Protein AF-A0AAU0H360-F1 (afdb_monomer)

Secondary structure (DSSP, 8-state):
---PPP--------------TTTT--EEEEEEETTEEEEEESSS-EEEE-HHHH-HHHHHHHHHHHHHHHHH-PPB----B---EEETTEEEEEEES---BPP-

Radius of gyration: 20.14 Å; Cα contacts (8 Å, |Δi|>4): 182; chains: 1; bounding box: 38×68×49 Å

Solvent-accessible surface area (backbone atoms only — not comparable to full-atom values): 6222 Å² total; per-residue (Å²): 139,85,83,83,78,85,83,82,73,84,82,78,81,79,77,74,80,79,74,62,58,39,46,74,27,40,49,73,47,76,50,76,54,87,78,26,40,39,36,34,35,73,80,57,42,48,33,27,39,46,26,96,79,58,36,64,76,50,41,55,53,41,50,53,49,50,52,48,26,44,77,67,67,43,37,28,21,65,42,53,77,50,76,64,38,73,55,95,94,41,73,67,29,26,34,38,83,47,71,42,71,49,82,132

Mean predicted aligned error: 8.52 Å

Nearest PDB structures (foldseek):
  8qcf-assembly1_I  TM=3.426E-01  e=6.847E-01  Saccharomyces cerevisiae
  6stk-assembly1_A  TM=3.696E-01  e=7.839E+00  Homo sapiens
  1cm9-assembly1_B  TM=2.894E-01  e=8.332E+00  Human gammaherpesvirus 8

pLDDT: mean 86.32, std 14.67, range [42.53, 98.25]

Foldseek 3Di:
DDDDDDDDDPDPPPPDPPPLQFAQWAWADWDDDPLKIWTQTDPNGIAIEDCVVQPNVQRVVQSVQSVVRNVVVFGKHGWDWDFWDDDPNDGRHTYTNDIDGDDD

Sequence (104 aa):
MKILKPLIIPMLLITSPSSFAGNNDLVKEVYSCGDDVIITMKDAGKVVIIQSQVGQVRTDRMTSIALTLLVSGKRTGYFNAGTPVNRCGVTGLVPITVLSIKAD

Structure (mmCIF, N/CA/C/O backbone):
data_AF-A0AAU0H360-F1
#
_entry.id   AF-A0AAU0H360-F1
#
loop_
_atom_site.group_PDB
_atom_site.id
_atom_site.type_symbol
_atom_site.label_atom_id
_atom_site.label_alt_id
_atom_site.label_comp_id
_atom_site.label_asym_id
_atom_site.label_entity_id
_atom_site.label_seq_id
_atom_site.pdbx_PDB_ins_code
_atom_site.Cartn_x
_atom_site.Cartn_y
_atom_site.Cartn_z
_atom_site.occupancy
_atom_site.B_iso_or_equiv
_atom_site.auth_seq_id
_atom_site.auth_comp_id
_atom_site.auth_asym_id
_atom_site.auth_atom_id
_atom_site.pdbx_PDB_model_num
ATOM 1 N N . MET A 1 1 ? 23.851 56.158 -35.397 1.00 42.53 1 MET A N 1
ATOM 2 C CA . MET A 1 1 ? 22.866 55.062 -35.545 1.00 42.53 1 MET A CA 1
ATOM 3 C C . MET A 1 1 ? 23.306 53.885 -34.687 1.00 42.53 1 MET A C 1
ATOM 5 O O . MET A 1 1 ? 24.394 53.375 -34.906 1.00 42.53 1 MET A O 1
ATOM 9 N N . LYS A 1 2 ? 22.524 53.523 -33.661 1.00 45.75 2 LYS A N 1
ATOM 10 C CA . LYS A 1 2 ? 22.790 52.393 -32.753 1.00 45.75 2 LYS A CA 1
ATOM 11 C C . LYS A 1 2 ? 21.938 51.207 -33.209 1.00 45.75 2 LYS A C 1
ATOM 13 O O . LYS A 1 2 ? 20.720 51.336 -33.248 1.00 45.75 2 LYS A O 1
ATOM 18 N N . ILE A 1 3 ? 22.562 50.089 -33.568 1.00 56.25 3 ILE A N 1
ATOM 19 C CA . ILE A 1 3 ? 21.863 48.856 -33.955 1.00 56.25 3 ILE A CA 1
ATOM 20 C C . ILE A 1 3 ? 21.775 47.982 -32.699 1.00 56.25 3 ILE A C 1
ATOM 22 O O . ILE A 1 3 ? 22.781 47.423 -32.262 1.00 56.25 3 ILE A O 1
ATOM 26 N N . LEU A 1 4 ? 20.592 47.926 -32.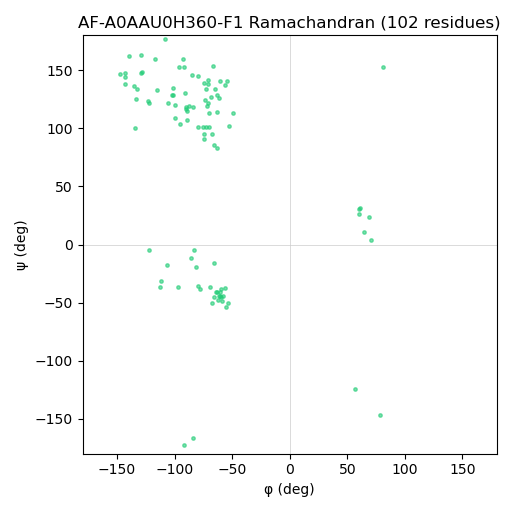076 1.00 54.34 4 LEU A N 1
ATOM 27 C CA . LEU A 1 4 ? 20.313 47.011 -30.967 1.00 54.34 4 LEU A CA 1
ATOM 28 C C . LEU A 1 4 ? 20.225 45.578 -31.506 1.00 54.34 4 LEU A C 1
ATOM 30 O O . LEU A 1 4 ? 19.411 45.278 -32.375 1.00 54.34 4 LEU A O 1
ATOM 34 N N . LYS A 1 5 ? 21.077 44.701 -30.977 1.00 62.84 5 LYS A N 1
ATOM 35 C CA . LYS A 1 5 ? 21.137 43.275 -31.306 1.00 62.84 5 LYS A CA 1
ATOM 36 C C . LYS A 1 5 ? 20.152 42.527 -30.391 1.00 62.84 5 LYS A C 1
ATOM 38 O O . LYS A 1 5 ? 20.325 42.613 -29.174 1.00 62.84 5 LYS A O 1
ATOM 43 N N . PRO A 1 6 ? 19.125 41.832 -30.912 1.00 60.00 6 PRO A N 1
ATOM 44 C CA . PRO A 1 6 ? 18.188 41.099 -30.069 1.00 60.00 6 PRO A CA 1
ATOM 45 C C . PRO A 1 6 ? 18.873 39.853 -29.496 1.00 60.00 6 PRO A C 1
ATOM 47 O O . PRO A 1 6 ? 19.350 38.984 -30.227 1.00 60.00 6 PRO A O 1
ATOM 50 N N . LEU A 1 7 ? 18.950 39.806 -28.168 1.00 64.38 7 LEU A N 1
ATOM 51 C CA . LEU A 1 7 ? 19.455 38.683 -27.389 1.00 64.38 7 LEU A CA 1
ATOM 52 C C . LEU A 1 7 ? 18.391 37.572 -27.394 1.00 64.38 7 LEU A C 1
ATOM 54 O O . LEU A 1 7 ? 17.395 37.655 -26.680 1.00 64.38 7 LEU A O 1
ATOM 58 N N . ILE A 1 8 ? 18.583 36.550 -28.227 1.00 70.69 8 ILE A N 1
ATOM 59 C CA . ILE A 1 8 ? 17.732 35.356 -28.259 1.00 70.69 8 ILE A CA 1
ATOM 60 C C . ILE A 1 8 ? 18.170 34.455 -27.098 1.00 70.69 8 ILE A C 1
ATOM 62 O O . ILE A 1 8 ? 19.196 33.784 -27.181 1.00 70.69 8 ILE A O 1
ATOM 66 N N . ILE A 1 9 ? 17.419 34.481 -25.996 1.00 72.50 9 ILE A N 1
ATOM 67 C CA . ILE A 1 9 ? 17.603 33.564 -24.865 1.00 72.50 9 ILE A CA 1
ATOM 68 C C . ILE A 1 9 ? 16.852 32.265 -25.197 1.00 72.50 9 ILE A C 1
ATOM 70 O O . ILE A 1 9 ? 15.632 32.310 -25.375 1.00 72.50 9 ILE A O 1
ATOM 74 N N . PRO A 1 10 ? 17.533 31.110 -25.294 1.00 66.94 10 PRO A N 1
ATOM 75 C CA . PRO A 1 10 ? 16.868 29.839 -25.531 1.00 66.94 10 PRO A CA 1
ATOM 76 C C . PRO A 1 10 ? 16.085 29.442 -24.274 1.00 66.94 10 PRO A C 1
ATOM 78 O O . PRO A 1 10 ? 16.655 29.170 -23.218 1.00 66.94 10 PRO A O 1
ATOM 81 N N . MET A 1 11 ? 14.757 29.439 -24.389 1.00 71.31 11 MET A N 1
ATOM 82 C CA . MET A 1 11 ? 13.838 29.000 -23.343 1.00 71.31 11 MET A CA 1
ATOM 83 C C . MET A 1 11 ? 13.886 27.470 -23.261 1.00 71.31 11 MET A C 1
ATOM 85 O O . MET A 1 11 ? 13.247 26.765 -24.039 1.00 71.31 11 MET A O 1
ATOM 89 N N . LEU A 1 12 ? 14.711 26.958 -22.348 1.00 68.31 12 LEU A N 1
ATOM 90 C CA . LEU A 1 12 ? 14.826 25.533 -22.058 1.00 68.31 12 LEU A CA 1
ATOM 91 C C . LEU A 1 12 ? 13.535 25.078 -21.351 1.00 68.31 12 LEU A C 1
ATOM 93 O O . LEU A 1 12 ? 13.338 25.342 -20.166 1.00 68.31 12 LEU A O 1
ATOM 97 N N . LEU A 1 13 ? 12.623 24.440 -22.090 1.00 64.81 13 LEU A N 1
ATOM 98 C CA . LEU A 1 13 ? 11.436 23.788 -21.532 1.00 64.81 13 LEU A CA 1
ATOM 99 C C . LEU A 1 13 ? 11.879 22.579 -20.702 1.00 64.81 13 LEU A C 1
ATOM 101 O O . LEU A 1 13 ? 12.104 21.491 -21.225 1.00 64.81 13 LEU A O 1
ATOM 105 N N . ILE A 1 14 ? 12.020 22.780 -19.393 1.00 69.88 14 ILE A N 1
ATOM 106 C CA . ILE A 1 14 ? 12.229 21.699 -18.432 1.00 69.88 14 ILE A CA 1
ATOM 107 C C . ILE A 1 14 ? 10.883 20.985 -18.268 1.00 69.88 14 ILE A C 1
ATOM 109 O O . ILE A 1 14 ? 10.055 21.370 -17.445 1.00 69.88 14 ILE A O 1
ATOM 113 N N . THR A 1 15 ? 10.634 19.956 -19.076 1.00 61.94 15 THR A N 1
ATOM 114 C CA . THR A 1 15 ? 9.518 19.034 -18.845 1.00 61.94 15 THR A CA 1
ATOM 115 C C . THR A 1 15 ? 9.874 18.159 -17.651 1.00 61.94 15 THR A C 1
ATOM 117 O O . THR A 1 15 ? 10.667 17.224 -17.770 1.00 61.94 15 THR A O 1
ATOM 120 N N . SER A 1 16 ? 9.329 18.474 -16.478 1.00 53.53 16 SER A N 1
ATOM 121 C CA . SER A 1 16 ? 9.432 17.595 -15.316 1.00 53.53 16 SER A CA 1
ATOM 122 C C . SER A 1 16 ? 8.745 16.267 -15.653 1.00 53.53 16 SER A C 1
ATOM 124 O O . SER A 1 16 ? 7.583 16.296 -16.067 1.00 53.53 16 SER A O 1
ATOM 126 N N . PRO A 1 17 ? 9.405 15.105 -15.502 1.00 53.84 17 PRO A N 1
ATOM 127 C CA . PRO A 1 17 ? 8.708 13.839 -15.637 1.00 53.84 17 PRO A CA 1
ATOM 128 C C . PRO A 1 17 ? 7.653 13.780 -14.532 1.00 53.84 17 PRO A C 1
ATOM 130 O O . PRO A 1 17 ? 7.983 13.740 -13.345 1.00 53.84 17 PRO A O 1
ATOM 133 N N . SER A 1 18 ? 6.376 13.787 -14.915 1.00 52.06 18 SER A N 1
ATOM 134 C CA . SER A 1 18 ? 5.303 13.327 -14.046 1.00 52.06 18 SER A CA 1
ATOM 135 C C . SER A 1 18 ? 5.532 11.837 -13.838 1.00 52.06 18 SER A C 1
ATOM 137 O O . SER A 1 18 ? 5.038 10.989 -14.579 1.00 52.06 18 SER A O 1
ATOM 139 N N . SER A 1 19 ? 6.366 11.516 -12.851 1.00 53.00 19 SER A N 1
ATOM 140 C CA . SER A 1 19 ? 6.419 10.186 -12.273 1.00 53.00 19 SER A CA 1
ATOM 141 C C . SER A 1 19 ? 4.986 9.856 -11.870 1.00 53.00 19 SER A C 1
ATOM 143 O O . SER A 1 19 ? 4.456 10.402 -10.902 1.00 53.00 19 SER A O 1
ATOM 145 N N . PHE A 1 20 ? 4.319 9.037 -12.684 1.00 58.16 20 PHE A N 1
ATOM 146 C CA . PHE A 1 20 ? 3.103 8.342 -12.302 1.00 58.16 20 PHE A CA 1
ATOM 147 C C . PHE A 1 20 ? 3.520 7.425 -11.165 1.00 58.16 20 PHE A C 1
ATOM 149 O O . PHE A 1 20 ? 3.881 6.274 -11.414 1.00 58.16 20 PHE A O 1
ATOM 156 N N . ALA A 1 21 ? 3.576 7.978 -9.952 1.00 61.06 21 ALA A N 1
ATOM 157 C CA . ALA A 1 21 ? 3.987 7.259 -8.767 1.00 61.06 21 ALA A CA 1
ATOM 158 C C . ALA A 1 21 ? 3.190 5.953 -8.760 1.00 61.06 21 ALA A C 1
ATOM 160 O O . ALA A 1 21 ? 1.964 5.964 -8.784 1.00 61.06 21 ALA A O 1
ATOM 161 N N . GLY A 1 22 ? 3.920 4.855 -8.930 1.00 67.56 22 GLY A N 1
ATOM 162 C CA . GLY A 1 22 ? 3.479 3.472 -8.869 1.00 67.56 22 GLY A CA 1
ATOM 163 C C . GLY A 1 22 ? 2.405 2.996 -9.846 1.00 67.56 22 GLY A C 1
ATOM 164 O O . GLY A 1 22 ? 1.750 2.008 -9.533 1.00 67.56 22 GLY A O 1
ATOM 165 N N . ASN A 1 23 ? 2.241 3.589 -11.035 1.00 85.19 23 ASN A N 1
ATOM 166 C CA . ASN A 1 23 ? 1.625 2.845 -12.145 1.00 85.19 23 ASN A CA 1
ATOM 167 C C . ASN A 1 23 ? 2.640 1.835 -12.702 1.00 85.19 23 ASN A C 1
ATOM 169 O O . ASN A 1 23 ? 3.803 2.181 -12.902 1.00 85.19 23 ASN A O 1
ATOM 173 N N . ASN A 1 24 ? 2.197 0.616 -13.021 1.00 90.94 24 ASN A N 1
ATOM 174 C CA . ASN A 1 24 ? 3.052 -0.458 -13.528 1.00 90.94 24 ASN A CA 1
ATOM 175 C C . ASN A 1 24 ? 4.162 -0.882 -12.539 1.00 90.94 24 ASN A C 1
ATOM 177 O O . ASN A 1 24 ? 5.228 -1.319 -12.973 1.00 90.94 24 ASN A O 1
ATOM 181 N N . ASP A 1 25 ? 3.915 -0.789 -11.234 1.00 92.44 25 ASP A N 1
ATOM 182 C CA . ASP A 1 25 ? 4.854 -1.143 -10.161 1.00 92.44 25 ASP A CA 1
ATOM 183 C C . ASP A 1 25 ? 4.414 -2.441 -9.451 1.00 92.44 25 ASP A C 1
ATOM 185 O O . ASP A 1 25 ? 3.391 -3.036 -9.792 1.00 92.44 25 ASP A O 1
ATOM 189 N N . LEU A 1 26 ? 5.205 -2.932 -8.499 1.00 94.75 26 LEU A N 1
ATOM 190 C CA . LEU A 1 26 ? 4.943 -4.130 -7.710 1.00 94.75 26 LEU A CA 1
ATOM 191 C C . LEU A 1 26 ? 4.760 -3.773 -6.238 1.00 94.75 26 LEU A C 1
ATOM 193 O O . LEU A 1 26 ? 5.605 -3.100 -5.649 1.00 94.75 26 LEU A O 1
ATOM 197 N N . VAL A 1 27 ? 3.711 -4.320 -5.626 1.00 96.38 27 VAL A N 1
ATOM 198 C CA . VAL A 1 27 ? 3.528 -4.274 -4.172 1.00 96.38 27 VAL A CA 1
ATOM 199 C C . VAL A 1 27 ? 4.526 -5.227 -3.510 1.00 96.38 27 VAL A C 1
ATOM 201 O O . VAL A 1 27 ? 4.699 -6.365 -3.949 1.00 96.38 27 VAL A O 1
ATOM 204 N N . LYS A 1 28 ? 5.203 -4.755 -2.461 1.00 97.69 28 LYS A N 1
ATOM 205 C CA . LYS A 1 28 ? 6.187 -5.516 -1.677 1.00 97.69 28 LYS A CA 1
ATOM 206 C C . LYS A 1 28 ? 5.728 -5.798 -0.261 1.00 97.69 28 LYS A C 1
ATOM 208 O O . LYS A 1 28 ? 5.996 -6.878 0.250 1.00 97.69 28 LYS A O 1
ATOM 213 N N . GLU A 1 29 ? 5.027 -4.851 0.348 1.00 97.69 29 GLU A N 1
ATOM 214 C CA . GLU A 1 29 ? 4.524 -4.980 1.711 1.00 97.69 29 GLU A CA 1
ATOM 215 C C . GLU A 1 29 ? 3.196 -4.236 1.832 1.00 97.69 29 GLU A C 1
ATOM 217 O O . GLU A 1 29 ? 2.995 -3.197 1.199 1.00 97.69 29 GLU A O 1
ATOM 222 N N . VAL A 1 30 ? 2.307 -4.758 2.672 1.00 97.56 30 VAL A N 1
ATOM 223 C CA . VAL A 1 30 ? 1.059 -4.105 3.070 1.00 97.56 30 VAL A CA 1
ATOM 224 C C . VAL A 1 30 ? 0.956 -4.241 4.579 1.00 97.56 30 VAL A C 1
ATOM 226 O O . VAL A 1 30 ? 1.031 -5.354 5.096 1.00 97.56 30 VAL A O 1
ATOM 229 N N . TYR A 1 31 ? 0.797 -3.130 5.291 1.00 95.38 31 TYR A N 1
ATOM 230 C CA . TYR A 1 31 ? 0.617 -3.154 6.738 1.00 95.38 31 TYR A CA 1
ATOM 231 C C . TYR A 1 31 ? -0.360 -2.077 7.199 1.00 95.38 31 TYR A C 1
ATOM 233 O O . TYR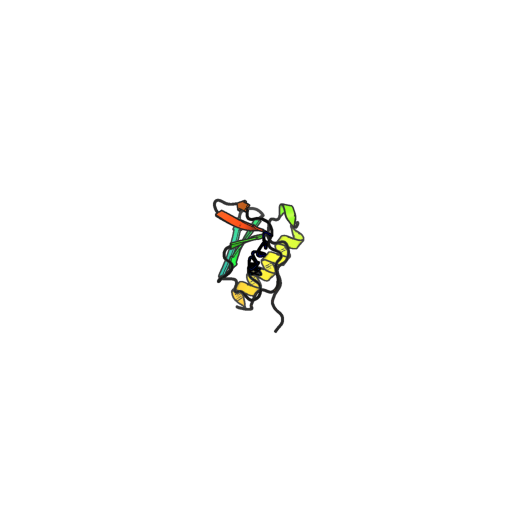 A 1 31 ? -0.468 -1.001 6.613 1.00 95.38 31 TYR A O 1
ATOM 241 N N . SER A 1 32 ? -1.087 -2.382 8.267 1.00 95.44 32 SER A N 1
ATOM 242 C CA . SER A 1 32 ? -2.024 -1.462 8.903 1.00 95.44 32 SER A CA 1
ATOM 243 C C . SER A 1 32 ? -1.312 -0.548 9.893 1.00 95.44 32 SER A C 1
ATOM 245 O O . SER A 1 32 ? -0.410 -0.974 10.617 1.00 95.44 32 SER A O 1
ATOM 247 N N . CYS A 1 33 ? -1.787 0.684 9.996 1.00 93.12 33 CYS A N 1
ATOM 248 C CA . CYS A 1 33 ? -1.472 1.590 11.080 1.00 93.12 33 CYS A CA 1
ATOM 249 C C . CYS A 1 33 ? -2.752 2.271 11.574 1.00 93.12 33 CYS A C 1
ATOM 251 O O . CYS A 1 33 ? -3.231 3.240 10.980 1.00 93.12 33 CYS A O 1
ATOM 253 N N . GLY A 1 34 ? -3.296 1.760 12.681 1.00 94.44 34 GLY A N 1
ATOM 254 C CA . GLY A 1 34 ? -4.640 2.136 13.111 1.00 94.44 34 GLY A CA 1
ATOM 255 C C . GLY A 1 34 ? -5.636 1.844 11.990 1.00 94.44 34 GLY A C 1
ATOM 256 O O . GLY A 1 34 ? -5.662 0.728 11.475 1.00 94.44 34 GLY A O 1
ATOM 257 N N . ASP A 1 35 ? -6.380 2.869 11.587 1.00 96.62 35 ASP A N 1
ATOM 258 C CA . ASP A 1 35 ? -7.359 2.802 10.497 1.00 96.62 35 ASP A CA 1
ATOM 259 C C . ASP A 1 35 ? -6.751 3.034 9.098 1.00 96.62 35 ASP A C 1
ATOM 261 O O . ASP A 1 35 ? -7.416 2.831 8.084 1.00 96.62 35 ASP A O 1
ATOM 265 N N . ASP A 1 36 ? -5.497 3.487 9.020 1.00 97.19 36 ASP A N 1
ATOM 266 C CA . ASP A 1 36 ? -4.812 3.758 7.756 1.00 97.19 36 ASP A CA 1
ATOM 267 C C . ASP A 1 36 ? -4.028 2.514 7.297 1.00 97.19 36 ASP A C 1
ATOM 269 O O . ASP A 1 36 ? -3.578 1.693 8.100 1.00 97.19 36 ASP A O 1
ATOM 273 N N . VAL A 1 37 ? -3.821 2.369 5.987 1.00 97.69 37 VAL A N 1
ATOM 274 C CA . VAL A 1 37 ? -3.106 1.219 5.407 1.00 97.69 37 VAL A CA 1
ATOM 275 C C . VAL A 1 37 ? -1.929 1.716 4.590 1.00 97.69 37 VAL A C 1
ATOM 277 O O . VAL A 1 37 ? -2.099 2.509 3.667 1.00 9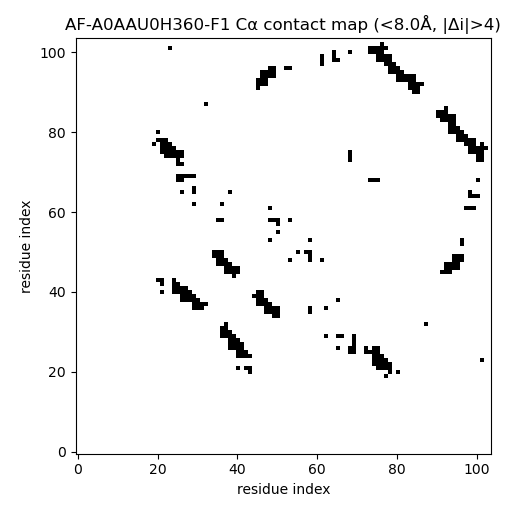7.69 37 VAL A O 1
ATOM 280 N N . ILE A 1 38 ? -0.728 1.251 4.919 1.00 96.88 38 ILE A N 1
ATOM 281 C CA . ILE A 1 38 ? 0.504 1.619 4.226 1.00 96.88 38 ILE A CA 1
ATOM 282 C C . ILE A 1 38 ? 0.893 0.494 3.272 1.00 96.88 38 ILE A C 1
ATOM 284 O O . ILE A 1 38 ? 0.872 -0.686 3.623 1.00 96.88 38 ILE A O 1
ATOM 288 N N . ILE A 1 39 ? 1.254 0.882 2.052 1.00 96.00 39 ILE A N 1
ATOM 289 C CA . ILE A 1 39 ? 1.670 -0.023 0.986 1.00 96.00 39 ILE A CA 1
ATOM 290 C C . ILE A 1 39 ? 3.076 0.384 0.550 1.00 96.00 39 ILE A C 1
ATOM 292 O O . ILE A 1 39 ? 3.300 1.517 0.116 1.00 96.00 39 ILE A O 1
ATOM 296 N N . THR A 1 40 ? 4.023 -0.545 0.652 1.00 95.19 40 THR A N 1
ATOM 297 C CA . THR A 1 40 ? 5.374 -0.376 0.111 1.00 95.19 40 THR A CA 1
ATOM 298 C C . THR A 1 40 ? 5.389 -0.909 -1.318 1.00 95.19 40 THR A C 1
ATOM 300 O O . THR A 1 40 ? 5.150 -2.098 -1.546 1.00 95.19 40 THR A O 1
ATOM 303 N N . MET A 1 41 ? 5.679 -0.038 -2.280 1.00 93.56 41 MET A N 1
ATOM 304 C CA . MET A 1 41 ? 5.909 -0.386 -3.681 1.00 93.56 41 MET A CA 1
ATOM 305 C C . MET A 1 41 ? 7.404 -0.605 -3.938 1.00 93.56 41 MET A C 1
ATOM 307 O O . MET A 1 41 ? 8.245 -0.136 -3.169 1.00 93.56 41 MET A O 1
ATOM 311 N N . LYS A 1 42 ? 7.753 -1.310 -5.018 1.00 93.00 42 LYS A N 1
ATOM 312 C CA . LYS A 1 42 ? 9.152 -1.595 -5.359 1.00 93.00 42 LYS A CA 1
ATOM 313 C C . LYS A 1 42 ? 9.916 -0.330 -5.752 1.00 93.00 42 LYS A C 1
ATOM 315 O O . LYS A 1 42 ? 10.999 -0.111 -5.218 1.00 93.00 42 LYS A O 1
ATOM 320 N N . ASP A 1 43 ? 9.364 0.464 -6.668 1.00 90.56 43 ASP A N 1
ATOM 321 C CA . ASP A 1 43 ? 10.073 1.598 -7.272 1.00 90.56 43 ASP A CA 1
ATOM 322 C C . ASP A 1 43 ? 9.471 2.952 -6.837 1.00 90.56 43 ASP A C 1
ATOM 324 O O . ASP A 1 43 ? 10.188 3.939 -6.682 1.00 90.56 43 ASP A O 1
ATOM 328 N N . ALA A 1 44 ? 8.164 3.009 -6.570 1.00 87.31 44 ALA A N 1
ATOM 329 C CA . ALA A 1 44 ? 7.445 4.232 -6.203 1.00 87.31 44 ALA A CA 1
ATOM 330 C C . ALA A 1 44 ? 7.529 4.617 -4.716 1.00 87.31 44 ALA A C 1
ATOM 332 O O . ALA A 1 44 ? 7.028 5.671 -4.324 1.00 87.31 44 ALA A O 1
ATOM 333 N N . GLY A 1 45 ? 8.143 3.780 -3.879 1.00 91.00 45 GLY A N 1
ATOM 334 C CA . GLY A 1 45 ? 8.244 4.013 -2.440 1.00 91.00 45 GLY A CA 1
ATOM 335 C C . GLY A 1 45 ? 6.956 3.680 -1.683 1.00 91.00 45 GLY A C 1
ATOM 336 O O . GLY A 1 45 ? 6.258 2.721 -2.010 1.00 91.00 45 GLY A O 1
ATOM 337 N N . LYS A 1 46 ? 6.666 4.432 -0.615 1.00 93.12 46 LYS A N 1
ATOM 338 C CA . LYS A 1 46 ? 5.560 4.136 0.306 1.00 93.12 46 LYS A CA 1
ATOM 339 C C . LYS A 1 46 ? 4.356 5.039 0.059 1.00 93.12 46 LYS A C 1
ATOM 341 O O . LYS A 1 46 ? 4.470 6.265 0.073 1.00 93.12 46 LYS A O 1
ATOM 346 N N . VAL A 1 47 ? 3.191 4.421 -0.083 1.00 93.75 47 VAL A N 1
ATOM 347 C CA . VAL A 1 47 ? 1.901 5.106 -0.203 1.00 93.75 47 VAL A CA 1
ATOM 348 C C . VAL A 1 47 ? 0.992 4.748 0.962 1.00 93.75 47 VAL A C 1
ATOM 350 O O . VAL A 1 47 ? 1.195 3.732 1.626 1.00 93.75 47 VAL A O 1
ATOM 353 N N . VAL A 1 48 ? -0.009 5.583 1.222 1.00 95.75 48 VAL A N 1
ATOM 354 C CA . VAL A 1 48 ? -0.949 5.379 2.326 1.00 95.75 48 VAL A CA 1
ATOM 355 C C . VAL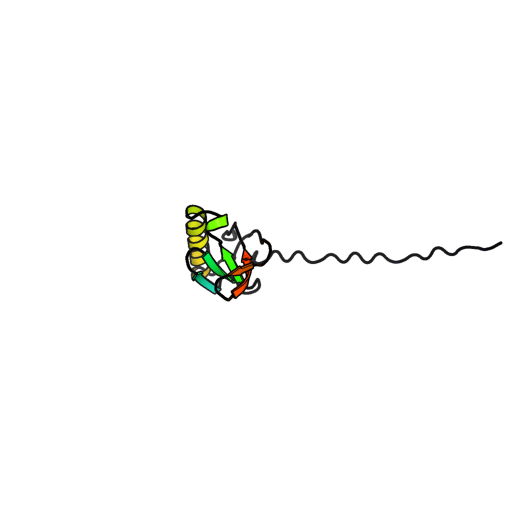 A 1 48 ? -2.393 5.556 1.873 1.00 95.75 48 VAL A C 1
ATOM 357 O O . VAL A 1 48 ? -2.749 6.513 1.192 1.00 95.75 48 VAL A O 1
ATOM 360 N N . ILE A 1 49 ? -3.244 4.626 2.276 1.00 96.25 49 ILE A N 1
ATOM 361 C CA . ILE A 1 49 ? -4.692 4.757 2.227 1.00 96.25 49 ILE A CA 1
ATOM 362 C C . ILE A 1 49 ? -5.120 5.364 3.556 1.00 96.25 49 ILE A C 1
ATOM 364 O O . ILE A 1 49 ? -4.923 4.749 4.603 1.00 96.25 49 ILE A O 1
ATOM 368 N N . ILE A 1 50 ? -5.702 6.559 3.510 1.00 96.75 50 ILE A N 1
ATOM 369 C CA . ILE A 1 50 ? -6.155 7.258 4.713 1.00 96.75 50 ILE A CA 1
ATOM 370 C C . ILE A 1 50 ? -7.659 7.063 4.865 1.00 96.75 50 ILE A C 1
ATOM 372 O O . ILE A 1 50 ? -8.433 7.653 4.105 1.00 96.75 50 ILE A O 1
ATOM 376 N N . GLN A 1 51 ? -8.093 6.272 5.850 1.00 97.75 51 GLN A N 1
ATOM 377 C CA . GLN A 1 51 ? -9.511 5.921 5.995 1.00 97.75 51 GLN A CA 1
ATOM 378 C C . GLN A 1 51 ? -10.392 7.153 6.194 1.00 97.75 51 GLN A C 1
ATOM 380 O O . GLN A 1 51 ? -11.473 7.228 5.613 1.00 97.75 51 GLN A O 1
ATOM 385 N N . SER A 1 52 ? -9.925 8.156 6.941 1.00 96.88 52 SER A N 1
ATOM 386 C CA . SER A 1 52 ? -10.687 9.393 7.151 1.00 96.88 52 SER A CA 1
ATOM 387 C C . SER A 1 52 ? -10.892 10.220 5.874 1.00 96.88 52 SER A C 1
ATOM 389 O O . SER A 1 52 ? -11.747 11.101 5.861 1.00 96.88 52 SER A O 1
ATOM 391 N N . GLN A 1 53 ? -10.135 9.950 4.804 1.00 95.81 53 GLN A N 1
ATOM 392 C CA . GLN A 1 53 ? -10.274 10.620 3.507 1.00 95.81 53 GLN A CA 1
ATOM 393 C C . GLN A 1 53 ? -11.127 9.821 2.518 1.00 95.81 53 GLN A C 1
ATOM 395 O O . GLN A 1 53 ? -11.853 10.411 1.721 1.00 95.81 53 GLN A O 1
ATOM 400 N N . VAL A 1 54 ? -11.031 8.488 2.539 1.00 95.31 54 VAL A N 1
ATOM 401 C CA . VAL A 1 54 ? -11.668 7.628 1.524 1.00 95.31 54 VAL A CA 1
ATOM 402 C C . VAL A 1 54 ? -12.903 6.877 2.023 1.00 95.31 54 VAL A C 1
ATOM 404 O O . VAL A 1 54 ? -13.696 6.418 1.200 1.00 95.31 54 VAL A O 1
ATOM 407 N N . GLY A 1 55 ? -13.074 6.771 3.342 1.00 97.81 55 GLY A N 1
ATOM 408 C CA . GLY A 1 55 ? -14.112 5.987 4.007 1.00 97.81 55 GLY A CA 1
ATOM 409 C C . GLY A 1 55 ? -13.780 4.493 4.105 1.00 97.81 55 GLY A C 1
ATOM 410 O O . GLY A 1 55 ? -13.092 3.933 3.253 1.00 97.81 55 GLY A O 1
ATOM 411 N N . GLN A 1 56 ? -14.327 3.834 5.130 1.00 97.50 56 GLN A N 1
ATOM 412 C CA . GLN A 1 56 ? -14.034 2.435 5.477 1.00 97.50 56 GLN A CA 1
ATOM 413 C C . GLN A 1 56 ? -14.224 1.461 4.304 1.00 97.50 56 GLN A C 1
ATOM 415 O O . GLN A 1 56 ? -13.303 0.735 3.950 1.00 97.50 56 GLN A O 1
ATOM 420 N N . VAL A 1 57 ? -15.373 1.514 3.619 1.00 97.75 57 VAL A N 1
ATOM 421 C CA . VAL A 1 57 ? -15.676 0.618 2.483 1.00 97.75 57 VAL A CA 1
ATOM 422 C C . VAL A 1 57 ? -14.613 0.708 1.384 1.00 97.75 57 VAL A C 1
ATOM 424 O O . VAL A 1 57 ? -14.262 -0.288 0.747 1.00 97.75 57 VAL A O 1
ATOM 427 N N . ARG A 1 58 ? -14.085 1.912 1.138 1.00 96.25 58 ARG A N 1
ATOM 428 C CA . ARG A 1 58 ? -13.049 2.113 0.126 1.00 96.25 58 ARG A CA 1
ATOM 429 C C . ARG A 1 58 ? -11.686 1.658 0.633 1.00 96.25 58 ARG A C 1
ATOM 431 O O . ARG A 1 58 ? -10.950 1.068 -0.156 1.00 96.25 58 ARG A O 1
ATOM 438 N N . THR A 1 59 ? -11.375 1.885 1.909 1.00 97.50 59 THR A N 1
ATOM 439 C CA . THR A 1 59 ? -10.182 1.332 2.560 1.00 97.50 59 THR A CA 1
ATOM 440 C C . THR A 1 59 ? -10.151 -0.184 2.416 1.00 97.50 59 THR A C 1
ATOM 442 O O . THR A 1 59 ? -9.210 -0.702 1.825 1.00 97.50 59 THR A O 1
ATOM 445 N N . ASP A 1 60 ? -11.212 -0.886 2.816 1.00 97.88 60 ASP A N 1
ATOM 446 C CA . ASP A 1 60 ? -11.296 -2.352 2.758 1.00 97.88 60 ASP A CA 1
ATOM 447 C C . ASP A 1 60 ? -11.103 -2.886 1.334 1.00 97.88 60 ASP A C 1
ATOM 449 O O . ASP A 1 60 ? -10.339 -3.830 1.090 1.00 97.88 60 ASP A O 1
ATOM 453 N N . ARG A 1 61 ? -11.750 -2.238 0.356 1.00 97.50 61 ARG A N 1
ATOM 454 C CA . ARG A 1 61 ? -11.601 -2.587 -1.059 1.00 97.50 61 ARG A CA 1
ATOM 455 C C . ARG A 1 61 ? -10.164 -2.396 -1.542 1.00 97.50 61 ARG A C 1
ATOM 457 O O . ARG A 1 61 ? -9.632 -3.275 -2.217 1.00 97.50 61 ARG A O 1
ATOM 464 N N . MET A 1 62 ? -9.538 -1.261 -1.236 1.00 96.19 62 MET A N 1
ATOM 465 C CA . MET A 1 62 ? -8.167 -0.988 -1.670 1.00 96.19 62 MET A CA 1
ATOM 466 C C . MET A 1 62 ? -7.152 -1.891 -0.962 1.00 96.19 62 MET A C 1
ATOM 468 O O . MET A 1 62 ? -6.234 -2.376 -1.617 1.00 96.19 62 MET A O 1
ATOM 472 N N . THR A 1 63 ? -7.353 -2.205 0.317 1.00 97.69 63 THR A N 1
ATOM 473 C CA . THR A 1 63 ? -6.554 -3.194 1.055 1.00 97.69 63 THR A CA 1
ATOM 474 C C . THR A 1 63 ? -6.653 -4.569 0.408 1.00 97.69 63 THR A C 1
ATOM 476 O O . THR A 1 63 ? -5.633 -5.210 0.167 1.00 97.69 63 THR A O 1
ATOM 479 N N . SER A 1 64 ? -7.861 -5.001 0.035 1.00 97.94 64 SER A N 1
ATOM 480 C CA . SER A 1 64 ? -8.068 -6.280 -0.656 1.00 97.94 64 SER A CA 1
ATOM 481 C C . SER A 1 64 ? -7.318 -6.334 -1.994 1.00 97.94 64 SER A C 1
ATOM 483 O O . SER A 1 64 ? -6.687 -7.340 -2.323 1.00 97.94 64 SER A O 1
ATOM 485 N N . ILE A 1 65 ? -7.321 -5.230 -2.750 1.00 96.69 65 ILE A N 1
ATOM 486 C CA . ILE A 1 65 ? -6.550 -5.103 -3.996 1.00 96.69 65 ILE A CA 1
ATOM 487 C C . ILE A 1 65 ? -5.042 -5.144 -3.714 1.00 96.69 65 ILE A C 1
ATOM 489 O O . ILE A 1 65 ? -4.322 -5.865 -4.400 1.00 96.69 65 ILE A O 1
ATOM 493 N N . ALA A 1 66 ? -4.561 -4.413 -2.706 1.00 97.06 66 ALA A N 1
ATOM 494 C CA . ALA A 1 66 ? -3.147 -4.368 -2.341 1.00 97.06 66 ALA A CA 1
ATOM 495 C C . ALA A 1 66 ? -2.616 -5.751 -1.936 1.00 97.06 66 ALA A C 1
ATOM 497 O O . ALA A 1 66 ? -1.566 -6.173 -2.417 1.00 97.06 66 ALA A O 1
ATOM 498 N N . LEU A 1 67 ? -3.374 -6.490 -1.121 1.00 98.25 67 LEU A N 1
ATOM 499 C CA . LEU A 1 67 ? -3.049 -7.866 -0.743 1.00 98.25 67 LEU A CA 1
ATOM 500 C C . LEU A 1 67 ? -3.063 -8.801 -1.956 1.00 98.25 67 LEU A C 1
ATOM 502 O O . LEU A 1 67 ? -2.158 -9.616 -2.108 1.00 98.25 67 LEU A O 1
ATOM 506 N N . THR A 1 68 ? -4.033 -8.645 -2.860 1.00 97.88 68 THR A N 1
ATOM 507 C CA . THR A 1 68 ? -4.084 -9.417 -4.112 1.00 97.88 68 THR A CA 1
ATOM 508 C C . THR A 1 68 ? -2.853 -9.156 -4.984 1.00 97.88 68 THR A C 1
ATOM 510 O O . THR A 1 68 ? -2.261 -10.094 -5.516 1.00 97.88 68 THR A O 1
ATOM 513 N N . LEU A 1 69 ? -2.433 -7.897 -5.128 1.00 96.81 69 LEU A N 1
ATOM 514 C CA . LEU A 1 69 ? -1.227 -7.517 -5.872 1.00 96.81 69 LEU A CA 1
ATOM 515 C C . LEU A 1 69 ? 0.043 -8.087 -5.232 1.00 96.81 69 LEU A C 1
ATOM 517 O O . LEU A 1 69 ? 0.901 -8.600 -5.947 1.00 96.81 69 LEU A O 1
ATOM 521 N N . LEU A 1 70 ? 0.128 -8.055 -3.898 1.00 97.81 70 LEU A N 1
ATOM 522 C CA . LEU A 1 70 ? 1.244 -8.621 -3.142 1.00 97.81 70 LEU A CA 1
ATOM 523 C C . LEU A 1 70 ? 1.415 -10.121 -3.421 1.00 97.81 70 LEU A C 1
ATOM 525 O O . LEU A 1 70 ? 2.523 -10.563 -3.712 1.00 97.81 70 LEU A O 1
ATOM 529 N N . VAL A 1 71 ? 0.327 -10.898 -3.358 1.00 98.06 71 VAL A N 1
ATOM 530 C CA . VAL A 1 71 ? 0.397 -12.36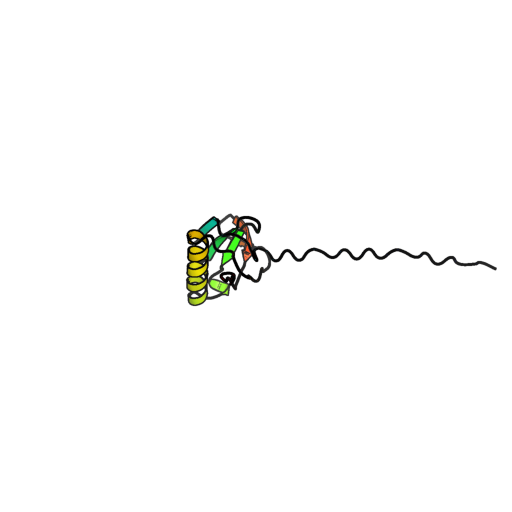1 -3.531 1.00 98.06 71 VAL A CA 1
ATOM 531 C C . VAL A 1 71 ? 0.494 -12.793 -4.992 1.00 98.06 71 VAL A C 1
ATOM 533 O O . VAL A 1 71 ? 1.172 -13.768 -5.297 1.00 98.06 71 VAL A O 1
ATOM 536 N N . SER A 1 72 ? -0.171 -12.085 -5.908 1.00 96.81 72 SER A N 1
ATOM 537 C CA . SER A 1 72 ? -0.195 -12.460 -7.328 1.00 96.81 72 SER A CA 1
ATOM 538 C C . SER A 1 72 ? 1.043 -12.004 -8.097 1.00 96.81 72 SER A C 1
ATOM 540 O O . SER A 1 72 ? 1.283 -12.489 -9.201 1.00 96.81 72 SER A O 1
ATOM 542 N N . GLY A 1 73 ? 1.794 -11.030 -7.572 1.00 95.44 73 GLY A N 1
ATOM 543 C CA . GLY A 1 73 ? 2.888 -10.389 -8.300 1.00 95.44 73 GLY A CA 1
ATOM 544 C C . GLY A 1 73 ? 2.431 -9.614 -9.542 1.00 95.44 73 GLY A C 1
ATOM 545 O O . GLY A 1 73 ? 3.271 -9.211 -10.349 1.00 95.44 73 GLY A O 1
ATOM 546 N N . LYS A 1 74 ? 1.117 -9.399 -9.718 1.00 95.81 74 LYS A N 1
ATOM 547 C CA . LYS A 1 74 ? 0.592 -8.534 -10.777 1.00 95.81 74 LYS A CA 1
AT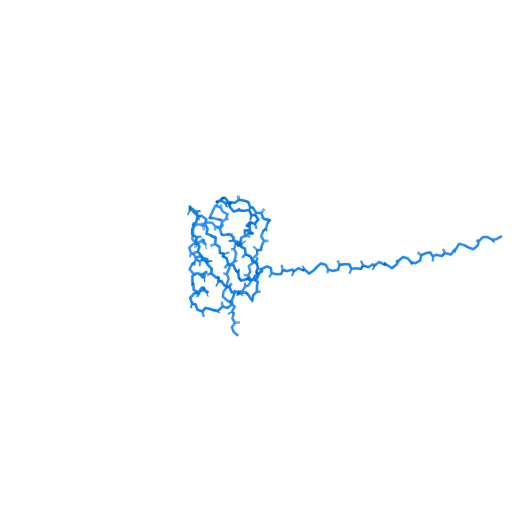OM 548 C C . LYS A 1 74 ? 0.998 -7.088 -10.518 1.00 95.81 74 LYS A C 1
ATOM 550 O O . LYS A 1 74 ? 1.218 -6.667 -9.382 1.00 95.81 74 LYS A O 1
ATOM 555 N N . ARG A 1 75 ? 1.090 -6.317 -11.600 1.00 94.38 75 ARG A N 1
ATOM 556 C CA . ARG A 1 75 ? 1.463 -4.907 -11.513 1.00 94.38 75 ARG A CA 1
ATOM 557 C C . ARG A 1 75 ? 0.281 -4.043 -11.092 1.00 94.38 75 ARG A C 1
ATOM 559 O O . ARG A 1 75 ? -0.863 -4.286 -11.485 1.00 94.38 75 ARG A O 1
ATOM 566 N N . THR A 1 76 ? 0.577 -3.014 -10.313 1.00 93.44 76 THR A N 1
ATOM 567 C CA . THR A 1 76 ? -0.369 -1.951 -9.980 1.00 93.44 76 THR A CA 1
ATOM 568 C C . THR A 1 76 ? -0.816 -1.236 -11.254 1.00 93.44 76 THR A C 1
ATOM 570 O O . THR A 1 76 ? -0.032 -0.990 -12.176 1.00 93.44 76 THR A O 1
ATOM 573 N N . GLY A 1 77 ? -2.099 -0.901 -11.311 1.00 85.88 77 GLY A N 1
ATOM 574 C CA . GLY A 1 77 ? -2.609 0.116 -12.217 1.00 85.88 77 GLY A CA 1
ATOM 575 C C . GLY A 1 77 ? -2.458 1.513 -11.612 1.00 85.88 77 GLY A C 1
ATOM 576 O O . GLY A 1 77 ? -1.768 1.716 -10.614 1.00 85.88 77 GLY A O 1
ATOM 577 N N . TYR A 1 78 ? -3.132 2.485 -12.217 1.00 73.31 78 TYR A N 1
ATOM 578 C CA . TYR A 1 78 ? -3.116 3.879 -11.782 1.00 73.31 78 TYR A CA 1
ATOM 579 C C . TYR A 1 78 ? -3.551 4.047 -10.315 1.00 73.31 78 TYR A C 1
ATOM 581 O O . TYR A 1 78 ? -4.564 3.475 -9.894 1.00 73.31 78 TYR A O 1
ATOM 589 N N . PHE A 1 79 ? -2.834 4.901 -9.583 1.00 75.06 79 PHE A N 1
ATOM 590 C CA . PHE A 1 79 ? -3.305 5.520 -8.349 1.00 75.06 79 PHE A CA 1
ATOM 591 C C . PHE A 1 79 ? -3.099 7.034 -8.389 1.00 75.06 79 PHE A C 1
ATOM 593 O O . PHE A 1 79 ? -2.162 7.534 -9.011 1.00 75.06 79 PHE A O 1
ATOM 600 N N . ASN A 1 80 ? -3.995 7.780 -7.741 1.00 79.25 80 ASN A N 1
ATOM 601 C CA . ASN A 1 80 ? -3.892 9.231 -7.656 1.00 79.25 80 ASN A CA 1
ATOM 602 C C . ASN A 1 80 ? -3.068 9.630 -6.426 1.00 79.25 80 ASN A C 1
ATOM 604 O O . ASN A 1 80 ? -3.529 9.513 -5.294 1.00 79.25 80 ASN A O 1
ATOM 608 N N . ALA A 1 81 ? -1.846 10.095 -6.659 1.00 81.38 81 ALA A N 1
ATOM 609 C CA . ALA A 1 81 ? -0.972 10.595 -5.609 1.00 81.38 81 ALA A CA 1
ATOM 610 C C . ALA A 1 81 ? -1.441 11.975 -5.115 1.00 81.38 81 ALA A C 1
ATOM 612 O O . ALA A 1 81 ? -1.582 12.906 -5.909 1.00 81.38 81 ALA A O 1
ATOM 613 N N . GLY A 1 82 ? -1.677 12.105 -3.809 1.00 86.50 82 GLY A N 1
ATOM 614 C CA . GLY A 1 82 ? -1.865 13.395 -3.145 1.00 86.50 82 GLY A CA 1
ATOM 615 C C . GLY A 1 82 ? -0.560 13.977 -2.593 1.00 86.50 82 GLY A C 1
ATOM 616 O O . GLY A 1 82 ? 0.531 13.451 -2.815 1.00 86.50 82 GLY A O 1
ATOM 617 N N . THR A 1 83 ? -0.670 15.075 -1.845 1.00 90.44 83 THR A N 1
ATOM 618 C CA . THR A 1 83 ? 0.477 15.713 -1.183 1.00 90.44 83 THR A CA 1
ATOM 619 C C . THR A 1 83 ? 1.067 14.791 -0.110 1.00 90.44 83 THR A C 1
ATOM 621 O O . THR A 1 83 ? 0.291 14.263 0.688 1.00 90.44 83 THR A O 1
ATOM 624 N N . PRO A 1 84 ? 2.401 14.611 -0.039 1.00 93.12 84 PRO A N 1
ATOM 625 C CA . PRO A 1 84 ? 3.028 13.780 0.983 1.00 93.12 84 PRO A CA 1
ATOM 626 C C . PRO A 1 84 ? 2.640 14.189 2.409 1.00 93.12 84 PRO A C 1
ATOM 628 O O . PRO A 1 84 ? 2.563 15.375 2.732 1.00 93.12 84 PRO A O 1
ATOM 631 N N . VAL A 1 85 ? 2.439 13.197 3.272 1.00 93.81 85 VAL A N 1
ATOM 632 C CA . VAL A 1 85 ? 2.065 13.366 4.679 1.00 93.81 85 VAL A CA 1
ATOM 633 C C . VAL A 1 85 ? 2.982 12.565 5.599 1.00 93.81 85 VAL A C 1
ATOM 635 O O . VAL A 1 85 ? 3.664 11.629 5.182 1.00 93.81 85 VAL A O 1
ATOM 638 N N . ASN A 1 86 ? 2.955 12.913 6.883 1.00 94.62 86 ASN A N 1
ATOM 639 C CA . ASN A 1 86 ? 3.599 12.138 7.936 1.00 94.62 86 ASN A CA 1
ATOM 640 C C . ASN A 1 86 ? 2.517 11.411 8.736 1.00 94.62 86 ASN A C 1
ATOM 642 O O . ASN A 1 86 ? 1.614 12.044 9.286 1.00 94.62 86 ASN A O 1
ATOM 646 N N . ARG A 1 87 ? 2.594 10.082 8.798 1.00 90.75 87 ARG A N 1
ATOM 647 C CA . ARG A 1 87 ? 1.658 9.234 9.551 1.00 90.75 87 ARG A CA 1
ATOM 648 C C . ARG A 1 87 ? 2.433 8.078 10.158 1.00 90.75 87 ARG A C 1
ATOM 650 O O . ARG A 1 87 ? 3.361 7.572 9.537 1.00 90.75 87 ARG A O 1
ATOM 657 N N . CYS A 1 88 ? 2.052 7.644 11.357 1.00 88.38 88 CYS A N 1
ATOM 658 C CA . CYS A 1 88 ? 2.578 6.402 11.939 1.00 88.38 88 CYS A CA 1
ATOM 659 C C . CYS A 1 88 ? 4.101 6.384 12.143 1.00 88.38 88 CYS A C 1
ATOM 661 O O . CYS A 1 88 ? 4.735 5.344 11.996 1.00 88.38 88 CYS A O 1
ATOM 663 N N . GLY A 1 89 ? 4.704 7.548 12.400 1.00 91.00 89 GLY A N 1
ATOM 664 C CA . GLY A 1 89 ? 6.162 7.690 12.471 1.00 91.00 89 GLY A CA 1
ATOM 665 C C . GLY A 1 89 ? 6.884 7.554 11.122 1.00 91.00 89 GLY A C 1
ATOM 666 O O . GLY A 1 89 ? 8.108 7.612 11.088 1.00 91.00 89 GLY A O 1
ATOM 667 N N . VAL A 1 90 ? 6.154 7.408 10.012 1.00 90.81 90 VAL A N 1
ATOM 668 C CA . VAL A 1 90 ? 6.697 7.360 8.652 1.00 90.81 90 VAL A CA 1
ATOM 669 C C . VAL A 1 90 ? 6.499 8.717 7.988 1.00 90.81 90 VAL A C 1
ATOM 671 O O . VAL A 1 90 ? 5.396 9.272 7.975 1.00 90.81 90 VAL A O 1
ATOM 674 N N . THR A 1 91 ? 7.582 9.258 7.441 1.00 93.38 91 THR A N 1
ATOM 675 C CA . THR A 1 91 ? 7.581 10.535 6.729 1.00 93.38 91 THR A CA 1
ATOM 676 C C . THR A 1 91 ? 7.463 10.335 5.224 1.00 93.38 91 THR A C 1
ATOM 678 O O . THR A 1 91 ? 7.861 9.301 4.686 1.00 93.38 91 THR A O 1
ATOM 681 N N . GLY A 1 92 ? 6.904 11.335 4.540 1.00 90.31 92 GLY A N 1
ATOM 682 C CA . GLY A 1 92 ? 6.832 11.342 3.077 1.00 90.31 92 GLY A CA 1
ATOM 683 C C . GLY A 1 92 ? 5.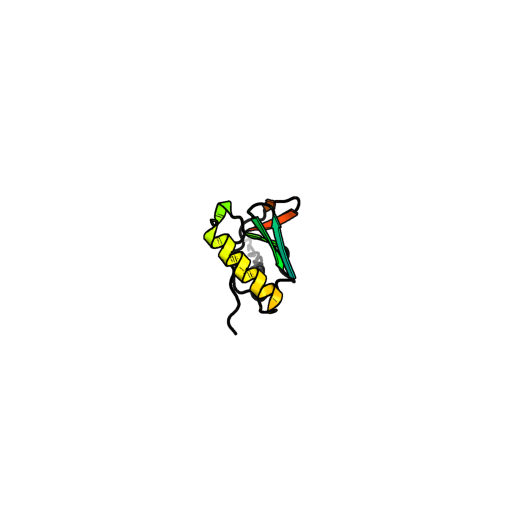894 10.288 2.481 1.00 90.31 92 GLY A C 1
ATOM 684 O O . GLY A 1 92 ? 6.075 9.904 1.329 1.00 90.31 92 GLY A O 1
ATOM 685 N N . LEU A 1 93 ? 4.900 9.819 3.241 1.00 92.62 93 LEU A N 1
ATOM 686 C CA . LEU A 1 93 ? 3.882 8.906 2.730 1.00 92.62 93 LEU A CA 1
ATOM 687 C C . LEU A 1 93 ? 2.996 9.632 1.728 1.00 92.62 93 LEU A C 1
ATOM 689 O O . LEU A 1 93 ? 2.419 10.670 2.045 1.00 92.62 93 LEU A O 1
ATOM 693 N N . VAL A 1 94 ? 2.846 9.068 0.536 1.00 92.75 94 VAL A N 1
ATOM 694 C CA . VAL A 1 94 ? 1.981 9.647 -0.493 1.00 92.75 94 VAL A CA 1
ATOM 695 C C . VAL A 1 94 ? 0.563 9.090 -0.330 1.00 92.75 94 VAL A C 1
ATOM 697 O O . VAL A 1 94 ? 0.373 7.882 -0.491 1.00 92.75 94 VAL A O 1
ATOM 700 N N . PRO A 1 95 ? -0.445 9.915 0.001 1.00 93.94 95 PRO A N 1
ATOM 701 C CA . PRO A 1 95 ? -1.808 9.434 0.141 1.00 93.94 95 PRO A CA 1
ATOM 702 C C . PRO A 1 95 ? -2.403 9.069 -1.219 1.00 93.94 95 PRO A C 1
ATOM 704 O O . PRO A 1 95 ? -2.172 9.765 -2.210 1.00 93.94 95 PRO A O 1
ATOM 707 N N . ILE A 1 96 ? -3.185 7.991 -1.251 1.00 93.50 96 ILE A N 1
ATOM 708 C CA . ILE A 1 96 ? -3.877 7.505 -2.449 1.00 93.50 96 ILE A CA 1
ATOM 709 C C . ILE A 1 96 ? -5.362 7.281 -2.175 1.00 93.50 96 ILE A C 1
ATOM 711 O O . ILE A 1 96 ? -5.761 6.901 -1.074 1.00 93.50 96 ILE A O 1
ATOM 715 N N . THR A 1 97 ? -6.194 7.487 -3.198 1.00 93.06 97 THR A N 1
ATOM 716 C CA . THR A 1 97 ? -7.651 7.246 -3.109 1.00 93.06 97 THR A CA 1
ATOM 717 C C . THR A 1 97 ? -8.177 6.245 -4.136 1.00 93.06 97 THR A C 1
ATOM 719 O O . THR A 1 97 ? -9.356 5.885 -4.120 1.00 93.06 97 THR A O 1
ATOM 722 N N . VAL A 1 98 ? -7.300 5.796 -5.032 1.00 91.00 98 VAL A N 1
ATOM 723 C CA . VAL A 1 98 ? -7.565 4.809 -6.074 1.00 91.00 98 VAL A CA 1
ATOM 724 C C . VAL A 1 98 ? -6.396 3.838 -6.088 1.00 91.00 98 VAL A C 1
ATOM 726 O O . VAL A 1 98 ? -5.254 4.270 -6.040 1.00 91.00 98 VAL A O 1
ATOM 729 N N . LEU A 1 99 ? -6.678 2.544 -6.184 1.00 93.19 99 LEU A N 1
ATOM 730 C CA . LEU A 1 99 ? -5.701 1.502 -6.473 1.00 93.19 99 LEU A CA 1
ATOM 731 C C . LEU A 1 99 ? -6.386 0.474 -7.370 1.00 93.19 99 LEU A C 1
ATOM 733 O O . LEU A 1 99 ? -7.550 0.134 -7.154 1.00 93.19 99 LEU A O 1
ATOM 737 N N . SER A 1 100 ? -5.681 -0.007 -8.385 1.00 93.25 100 SER A N 1
ATOM 738 C CA . SER A 1 100 ? -6.210 -0.985 -9.333 1.00 93.25 100 SER A CA 1
ATOM 739 C C . SER A 1 100 ? -5.164 -2.036 -9.676 1.00 93.25 100 SER A C 1
ATOM 741 O O . SER A 1 100 ? -3.970 -1.841 -9.451 1.00 93.25 100 SER A O 1
ATOM 743 N N . ILE A 1 101 ? -5.626 -3.159 -10.218 1.00 94.44 101 ILE A N 1
ATOM 744 C CA . ILE A 1 101 ? -4.768 -4.172 -10.831 1.00 94.44 101 ILE A CA 1
ATOM 745 C C . ILE A 1 101 ? -4.653 -3.815 -12.309 1.00 94.44 101 ILE A C 1
ATOM 747 O O . ILE A 1 101 ? -5.670 -3.553 -12.953 1.00 94.44 101 ILE A O 1
ATOM 751 N N . LYS A 1 102 ? -3.431 -3.781 -12.843 1.00 91.5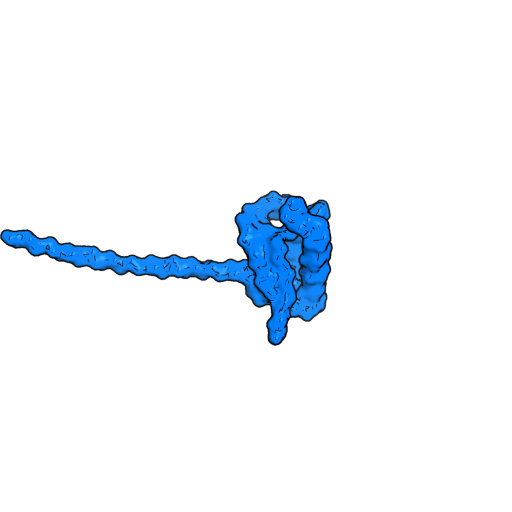6 102 LYS A N 1
ATOM 752 C CA . LYS A 1 102 ? -3.221 -3.545 -14.270 1.00 91.56 102 LYS A CA 1
ATOM 753 C C . LYS A 1 102 ? -3.844 -4.691 -15.076 1.00 91.56 102 LYS A C 1
ATOM 755 O O . LYS A 1 102 ? -3.594 -5.857 -14.776 1.00 91.56 102 LYS A O 1
ATOM 760 N N . ALA A 1 103 ? -4.669 -4.341 -16.061 1.00 84.62 103 ALA A N 1
ATOM 761 C CA . ALA A 1 103 ? -5.163 -5.294 -17.048 1.00 84.62 103 ALA A CA 1
ATOM 762 C C . ALA A 1 103 ? -4.011 -5.697 -17.979 1.00 84.62 103 ALA A C 1
ATOM 764 O O . ALA A 1 103 ? -3.193 -4.844 -18.339 1.00 84.62 103 ALA A O 1
ATOM 765 N N . ASP A 1 104 ? -3.950 -6.988 -18.292 1.00 73.75 104 ASP A N 1
ATOM 766 C CA . ASP A 1 104 ? -2.973 -7.577 -19.210 1.00 73.75 104 AS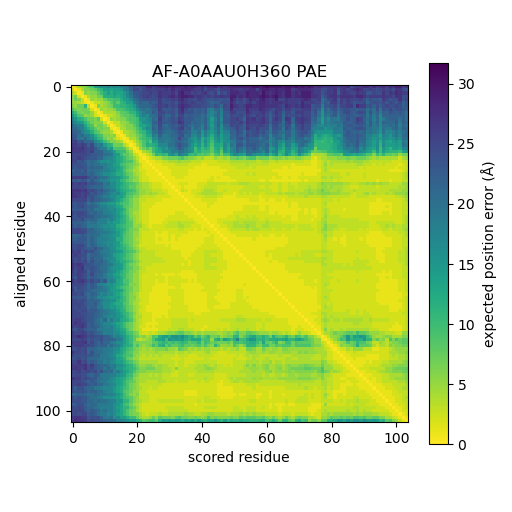P A CA 1
ATOM 767 C C . ASP A 1 104 ? -3.264 -7.168 -20.666 1.00 73.75 104 ASP A C 1
ATOM 769 O O . ASP A 1 104 ? -4.464 -7.071 -21.024 1.00 73.75 104 ASP A O 1
#